Protein AF-A0A9D4LCS2-F1 (afdb_monomer)

Nearest PDB structures (foldseek):
  4imp-assembly2_D  TM=3.978E-01  e=6.055E-01  Saccharopolyspora spinosa
  2z8d-assembly1_A  TM=3.442E-01  e=2.194E+00  Bifidobacterium longum
  2p1r-assembly2_D  TM=3.675E-01  e=4.336E+00  Salmonella enterica subsp. enterica serovar Typhimurium str. LT2
  5ixp-assembly1_A  TM=3.657E-01  e=3.455E+00  Kribbella flavida DSM 17836
  3uor-assembly2_B  TM=3.158E-01  e=3.727E+00  Xanthomonas citri pv. citri str. 306

pLDDT: mean 89.18, std 8.56, range [54.62, 98.06]

Secondary structure (DSSP, 8-state):
-EEEEEEGGGS-HHHHHHHHHHHHTTSEEEEEE--SS-HHHHHHHHHHHHHHHHHHHHTTT-S------TT----------

Mean predicted aligned error: 8.46 Å

Solvent-accessible surface area (backbone atoms only — not comparable to full-atom values): 5333 Å² total; per-residue (Å²): 124,45,80,44,82,42,49,70,90,77,58,54,74,71,56,49,54,53,51,51,51,38,34,75,72,62,51,35,48,77,43,79,45,83,73,98,60,60,72,68,52,52,60,56,50,47,53,53,50,55,52,49,54,55,45,71,73,41,62,88,80,41,98,74,84,86,88,75,58,97,92,53,81,92,74,86,80,83,87,76,129

InterPro domains:
  IPR008166 Glycosyltransferase family 92 [PF01697] (8-77)

Structure (mmCIF, N/CA/C/O backbone):
data_AF-A0A9D4LCS2-F1
#
_entry.id   AF-A0A9D4LCS2-F1
#
loop_
_atom_site.group_PDB
_atom_site.id
_atom_site.type_symbol
_atom_site.label_atom_id
_atom_site.label_alt_id
_atom_site.label_comp_id
_atom_site.label_asym_id
_atom_site.label_entity_id
_atom_site.label_seq_id
_atom_site.pdbx_PDB_ins_code
_atom_site.Cartn_x
_atom_site.Cartn_y
_atom_site.Cartn_z
_atom_site.occupancy
_atom_site.B_iso_or_equiv
_atom_site.auth_seq_id
_atom_site.auth_comp_id
_atom_site.auth_asym_id
_atom_site.auth_atom_id
_atom_site.pdbx_PDB_model_num
ATOM 1 N N . MET A 1 1 ? -20.068 -21.316 14.390 1.00 69.75 1 MET A N 1
ATOM 2 C CA . MET A 1 1 ? -19.356 -20.245 15.114 1.00 69.75 1 MET A CA 1
ATOM 3 C C . MET A 1 1 ? -18.774 -19.321 14.062 1.00 69.75 1 MET A C 1
ATOM 5 O O . MET A 1 1 ? -17.992 -19.804 13.252 1.00 69.75 1 MET A O 1
ATOM 9 N N . PHE A 1 2 ? -19.216 -18.066 14.001 1.00 87.69 2 PHE A N 1
ATOM 10 C CA . PHE A 1 2 ? -18.722 -17.095 13.018 1.00 87.69 2 PHE A CA 1
ATOM 11 C C . PHE A 1 2 ? -17.632 -16.222 13.635 1.00 87.69 2 PHE A C 1
ATOM 13 O O . PHE A 1 2 ? -17.758 -15.828 14.791 1.00 87.69 2 PHE A O 1
ATOM 20 N N . TYR A 1 3 ? -16.592 -15.912 12.867 1.00 90.19 3 TYR A N 1
ATOM 21 C CA . TYR A 1 3 ? -15.533 -14.991 13.273 1.00 90.19 3 TYR A CA 1
ATOM 22 C C . TYR A 1 3 ? -15.732 -13.670 12.548 1.00 90.19 3 TYR A C 1
ATOM 24 O O . TYR A 1 3 ? -15.944 -13.661 11.334 1.00 90.19 3 TYR A O 1
ATOM 32 N N . LEU A 1 4 ? -15.705 -12.574 13.298 1.00 88.81 4 LEU A N 1
ATOM 33 C CA . LEU A 1 4 ? -15.858 -11.237 12.745 1.00 88.81 4 LEU A CA 1
ATOM 34 C C . LEU A 1 4 ? -14.686 -10.375 13.193 1.00 88.81 4 LEU A C 1
ATOM 36 O O . LEU A 1 4 ? -14.482 -10.178 14.389 1.00 88.81 4 LEU A O 1
ATOM 40 N N . GLU A 1 5 ? -13.938 -9.853 12.230 1.00 88.38 5 GLU A N 1
ATOM 41 C CA . GLU A 1 5 ? -12.847 -8.917 12.477 1.00 88.38 5 GLU A CA 1
ATOM 42 C C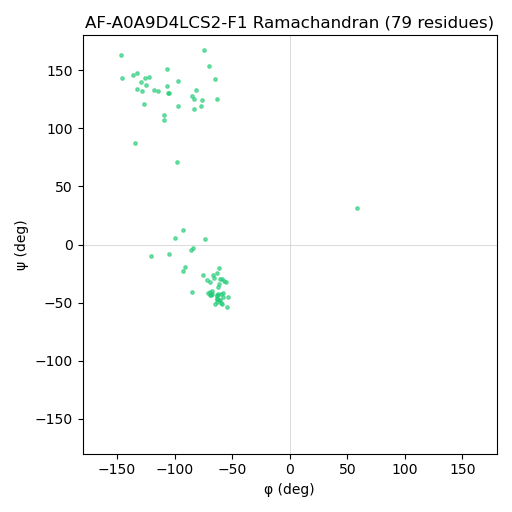 . GLU A 1 5 ? -13.363 -7.496 12.269 1.00 88.38 5 GLU A C 1
ATOM 44 O O . GLU A 1 5 ? -13.818 -7.145 11.179 1.00 88.38 5 GLU A O 1
ATOM 49 N N . ILE A 1 6 ? -13.315 -6.676 13.319 1.00 86.38 6 ILE A N 1
ATOM 50 C CA . ILE A 1 6 ? -13.797 -5.293 13.267 1.00 86.38 6 ILE A CA 1
ATOM 51 C C . ILE A 1 6 ? -12.711 -4.317 13.698 1.00 86.38 6 ILE A C 1
ATOM 53 O O . ILE A 1 6 ? -12.020 -4.533 14.692 1.00 86.38 6 ILE A O 1
ATOM 57 N N . SER A 1 7 ? -12.596 -3.213 12.959 1.00 81.38 7 SER A N 1
ATOM 58 C CA . SER A 1 7 ? -11.784 -2.081 13.393 1.00 81.38 7 SER A CA 1
ATOM 59 C C . SER A 1 7 ? -12.611 -1.218 14.340 1.00 81.38 7 SER A C 1
ATOM 61 O O . SER A 1 7 ? -13.702 -0.776 13.969 1.00 81.38 7 SER A O 1
ATOM 63 N N . ASP A 1 8 ? -12.094 -0.958 15.540 1.00 69.12 8 ASP A N 1
ATOM 64 C CA . ASP A 1 8 ? -12.823 -0.274 16.624 1.00 69.12 8 ASP A CA 1
ATOM 65 C C . ASP A 1 8 ? -13.374 1.106 16.198 1.00 69.12 8 ASP A C 1
ATOM 67 O O . ASP A 1 8 ? -14.483 1.506 16.541 1.00 69.12 8 ASP A O 1
ATOM 71 N N . LYS A 1 9 ? -12.663 1.801 15.300 1.00 70.50 9 LYS A N 1
ATOM 72 C CA . LYS A 1 9 ? -13.059 3.123 14.776 1.00 70.50 9 LYS A CA 1
ATOM 73 C C . LYS A 1 9 ? -14.047 3.077 13.603 1.00 70.50 9 LYS A C 1
ATOM 75 O O . LYS A 1 9 ? -14.441 4.124 13.095 1.00 70.50 9 LYS A O 1
ATOM 80 N N . SER A 1 10 ? -14.412 1.890 13.120 1.00 74.19 10 SER A N 1
ATOM 81 C CA . SER A 1 10 ? -15.201 1.719 11.888 1.00 74.19 10 SER A CA 1
ATOM 82 C C . SER A 1 10 ? -16.667 1.348 12.117 1.00 74.19 10 SER A C 1
ATOM 84 O O . SER A 1 10 ? -17.446 1.349 11.163 1.00 74.19 10 SER A O 1
ATOM 86 N N . VAL A 1 11 ? -17.059 1.054 13.361 1.00 86.19 11 VAL A N 1
ATOM 87 C CA . VAL A 1 11 ? -18.383 0.515 13.693 1.00 86.19 11 VAL A CA 1
ATOM 88 C C . VAL A 1 11 ? -19.140 1.484 14.598 1.00 86.19 11 VAL A C 1
ATOM 90 O O . VAL A 1 11 ? -18.607 1.991 15.580 1.00 86.19 11 VAL A O 1
ATOM 93 N N . SER A 1 12 ? -20.407 1.755 14.279 1.00 90.06 12 SER A N 1
ATOM 94 C CA . SER A 1 12 ? -21.245 2.606 15.128 1.00 90.06 12 SER A CA 1
ATOM 95 C C . SER A 1 12 ? -21.601 1.909 16.444 1.00 90.06 12 SER A C 1
ATOM 97 O O . SER A 1 12 ? -21.716 0.684 16.513 1.00 90.06 12 SER A O 1
ATOM 99 N N . SER A 1 13 ? -21.873 2.693 17.489 1.00 89.62 13 SER A N 1
ATOM 100 C CA . SER A 1 13 ? -22.271 2.169 18.804 1.00 89.62 13 SER A CA 1
ATOM 101 C C . SER A 1 13 ? -23.545 1.313 18.762 1.00 89.62 13 SER A C 1
ATOM 103 O O . SER A 1 13 ? -23.702 0.392 19.562 1.00 89.62 13 SER A O 1
ATOM 105 N N . SER A 1 14 ? -24.458 1.583 17.824 1.00 93.81 14 SER A N 1
ATOM 106 C CA . SER A 1 14 ? -25.658 0.768 17.606 1.00 93.81 14 SER A CA 1
ATOM 107 C C . SER A 1 14 ? -25.319 -0.617 17.058 1.00 93.81 14 SER A C 1
ATOM 109 O O . SER A 1 14 ? -25.874 -1.605 17.532 1.00 93.81 14 SER A O 1
ATOM 111 N N . VAL A 1 15 ? -24.401 -0.701 16.090 1.00 92.44 15 VAL A N 1
ATOM 112 C CA . VAL A 1 15 ? -23.971 -1.980 15.506 1.00 92.44 15 VAL A CA 1
ATOM 113 C C . VAL A 1 15 ? -23.131 -2.770 16.507 1.00 92.44 15 VAL A C 1
ATOM 115 O O . VAL A 1 15 ? -23.370 -3.964 16.669 1.00 92.44 15 VAL A O 1
ATOM 118 N N . LEU A 1 16 ? -22.230 -2.108 17.244 1.00 89.94 16 LEU A N 1
ATOM 119 C CA . LEU A 1 16 ? -21.456 -2.736 18.323 1.00 89.94 16 LEU A CA 1
ATOM 120 C C . LEU A 1 16 ? -22.366 -3.433 19.337 1.00 89.94 16 LEU A C 1
ATOM 122 O O . LEU A 1 16 ? -22.155 -4.600 19.640 1.00 89.94 16 LEU A O 1
ATOM 126 N N . ARG A 1 17 ? -23.451 -2.778 19.761 1.00 93.38 17 ARG A N 1
ATOM 127 C CA . ARG A 1 17 ? -24.406 -3.347 20.726 1.00 93.38 17 ARG A CA 1
ATOM 128 C C . ARG A 1 17 ? -25.098 -4.617 20.221 1.00 93.38 17 ARG A C 1
ATOM 130 O O . ARG A 1 17 ? -25.356 -5.541 20.989 1.00 93.38 17 ARG A O 1
ATOM 137 N N . VAL A 1 18 ? -25.408 -4.669 18.924 1.00 94.56 18 VAL A N 1
ATOM 138 C CA . VAL A 1 18 ? -25.982 -5.862 18.282 1.00 94.56 18 VAL A CA 1
ATOM 139 C C . VAL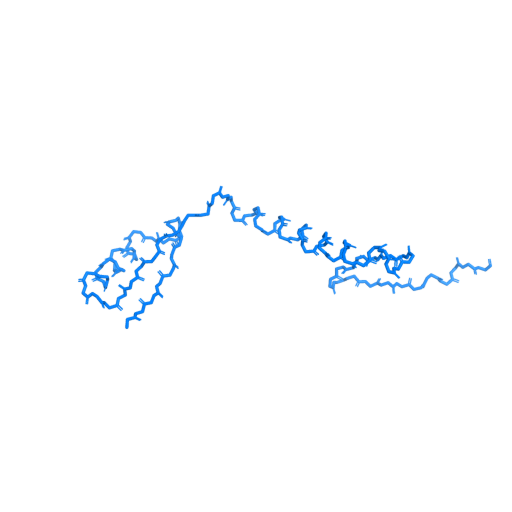 A 1 18 ? -24.943 -6.982 18.213 1.00 94.56 18 VAL A C 1
ATOM 141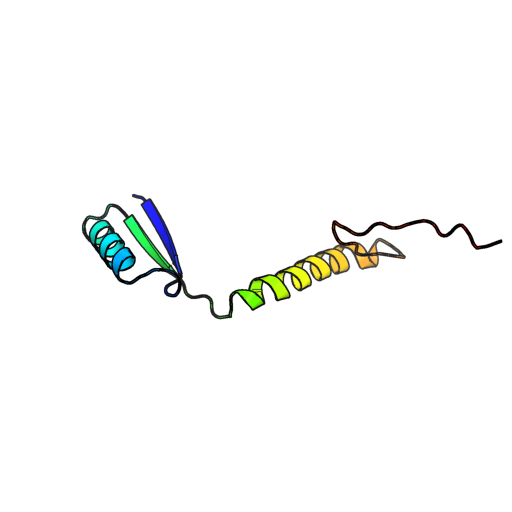 O O . VAL A 1 18 ? -25.252 -8.129 18.531 1.00 94.56 18 VAL A O 1
ATOM 144 N N . LEU A 1 19 ? -23.704 -6.658 17.837 1.00 92.62 19 LEU A N 1
ATOM 145 C CA . LEU A 1 19 ? -22.611 -7.626 17.783 1.00 92.62 19 LEU A CA 1
ATOM 146 C C . LEU A 1 19 ? -22.301 -8.200 19.175 1.00 92.62 19 LEU A C 1
ATOM 148 O O . LEU A 1 19 ? -22.184 -9.416 19.315 1.00 92.62 19 LEU A O 1
ATOM 152 N N . GLU A 1 20 ? -22.257 -7.360 20.210 1.00 92.44 20 GLU A N 1
ATOM 153 C CA . GLU A 1 20 ? -22.088 -7.762 21.613 1.00 92.44 20 GLU A CA 1
ATOM 154 C C . GLU A 1 20 ? -23.188 -8.726 22.073 1.00 92.44 20 GLU A C 1
ATOM 156 O O . GLU A 1 20 ? -22.896 -9.733 22.723 1.00 92.44 20 GLU A O 1
ATOM 161 N N . TYR A 1 21 ? -24.446 -8.479 21.686 1.00 95.56 21 TYR A N 1
ATOM 162 C CA . TYR A 1 21 ? -25.544 -9.409 21.951 1.00 95.56 21 TYR A CA 1
ATOM 163 C C . TYR A 1 21 ? -25.285 -10.778 21.307 1.00 95.56 21 TYR A C 1
ATOM 165 O O . TYR A 1 21 ? -25.332 -11.797 22.000 1.00 95.56 21 TYR A O 1
ATOM 173 N N . TYR A 1 22 ? -24.934 -10.823 20.018 1.00 95.62 22 TYR A N 1
ATOM 174 C CA . TYR A 1 22 ? -24.643 -12.08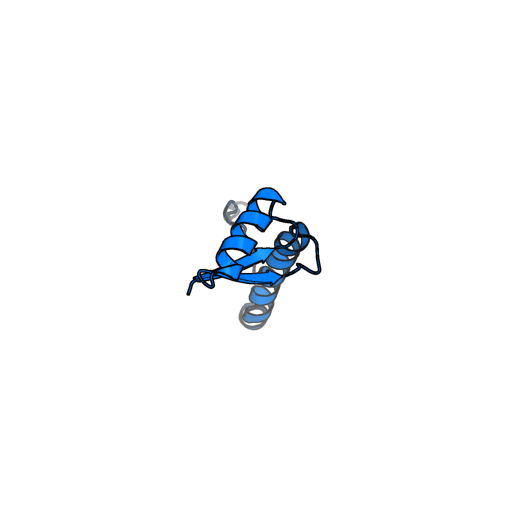5 19.325 1.00 95.62 22 TYR A CA 1
ATOM 175 C C . TYR A 1 22 ? -23.390 -12.797 19.850 1.00 95.62 22 TYR A C 1
ATOM 177 O O . TYR A 1 22 ? -23.330 -14.032 19.828 1.00 95.62 22 TYR A O 1
ATOM 185 N N . GLN A 1 23 ? -22.420 -12.049 20.374 1.00 95.25 23 GLN A N 1
ATOM 186 C CA . GLN A 1 23 ? -21.277 -12.611 21.081 1.00 95.25 23 GLN A CA 1
ATOM 187 C C . GLN A 1 23 ? -21.681 -13.227 22.424 1.00 95.25 23 GLN A C 1
ATOM 189 O O . GLN A 1 23 ? -21.239 -14.331 22.748 1.00 95.25 23 GLN A O 1
ATOM 194 N N . SER A 1 24 ? -22.575 -12.578 23.178 1.00 96.25 24 SER A N 1
ATOM 195 C CA . SER A 1 24 ? -23.048 -13.076 24.480 1.00 96.25 24 SER A CA 1
ATOM 196 C C . SER A 1 24 ? -23.766 -14.427 24.381 1.00 96.25 24 SER A C 1
ATOM 198 O O . SER A 1 24 ? -23.608 -15.283 25.253 1.00 96.25 24 SER A O 1
ATOM 200 N N . ILE A 1 25 ? -24.477 -14.662 23.273 1.00 97.12 25 ILE A N 1
ATOM 201 C CA . ILE A 1 25 ? -25.157 -15.932 22.979 1.00 97.12 25 ILE A CA 1
ATOM 202 C C . ILE A 1 25 ? -24.296 -16.902 22.151 1.00 97.12 25 ILE A C 1
ATOM 204 O O . ILE A 1 25 ? -24.802 -17.909 21.660 1.00 97.12 25 ILE A O 1
ATOM 208 N N . ARG A 1 26 ? -22.990 -16.625 22.015 1.00 95.19 26 ARG A N 1
ATOM 209 C CA . ARG A 1 26 ? -21.983 -17.481 21.355 1.00 95.19 26 ARG A CA 1
ATOM 210 C C . ARG A 1 26 ? -22.277 -17.808 19.885 1.00 95.19 26 ARG A C 1
ATOM 212 O O . ARG A 1 26 ? -21.905 -18.873 19.394 1.00 95.19 26 ARG A O 1
ATOM 219 N N . VAL A 1 27 ? -22.934 -16.897 19.171 1.00 96.69 27 VAL A N 1
ATOM 220 C CA . VAL A 1 27 ? -23.180 -17.021 17.722 1.00 96.69 27 VAL A CA 1
ATOM 221 C C . VAL A 1 27 ? -21.979 -16.500 16.925 1.00 96.69 27 VAL A C 1
ATOM 223 O O . VAL A 1 27 ? -21.561 -17.121 15.941 1.00 96.69 27 VAL A O 1
ATOM 226 N N . VAL A 1 28 ? -21.403 -15.388 17.386 1.00 94.69 28 VAL A N 1
ATOM 227 C CA . VAL A 1 28 ? -20.252 -14.699 16.792 1.00 94.69 28 VAL A CA 1
ATOM 228 C C . VAL A 1 28 ? -19.120 -14.591 17.814 1.00 94.69 28 VAL A C 1
ATOM 230 O O . VAL A 1 28 ? -19.358 -14.385 18.999 1.00 94.69 28 VAL A O 1
ATOM 233 N N . HIS A 1 29 ? -17.886 -14.697 17.338 1.00 93.44 29 HIS A N 1
ATOM 234 C CA . HIS A 1 29 ? -16.683 -14.302 18.052 1.00 93.44 29 HIS A CA 1
ATOM 235 C C . HIS A 1 29 ? -16.117 -13.043 17.386 1.00 93.44 29 HIS A C 1
ATOM 237 O O . HIS A 1 29 ? -15.647 -13.099 16.247 1.00 93.44 29 HIS A O 1
ATOM 243 N N . ILE A 1 30 ? -16.171 -11.910 18.082 1.00 90.88 30 ILE A N 1
ATOM 244 C CA . ILE A 1 30 ? -15.635 -10.633 17.609 1.00 90.88 30 ILE A CA 1
ATOM 245 C C . ILE A 1 30 ? -14.150 -10.575 17.958 1.00 90.88 30 ILE A C 1
ATOM 247 O O . ILE A 1 30 ? -13.754 -10.780 19.105 1.00 90.88 30 ILE A O 1
ATOM 251 N N . HIS A 1 31 ? -13.329 -10.279 16.960 1.00 90.12 31 HIS A N 1
ATOM 252 C CA . HIS A 1 31 ? -11.941 -9.894 17.137 1.00 90.12 31 HIS A CA 1
ATOM 253 C C . HIS A 1 31 ? -11.808 -8.408 16.802 1.00 90.12 31 HIS A C 1
ATOM 255 O O . HIS A 1 31 ? -11.930 -8.000 15.644 1.00 90.12 31 HIS A O 1
ATOM 261 N N . THR A 1 32 ? -11.619 -7.590 17.834 1.00 87.19 32 THR A N 1
ATOM 262 C CA . THR A 1 32 ? -11.337 -6.166 17.671 1.00 87.19 32 THR A CA 1
ATOM 263 C C . THR A 1 32 ? -9.858 -5.977 17.376 1.00 87.19 32 THR A C 1
ATOM 265 O O . THR A 1 32 ? -8.997 -6.537 18.055 1.00 87.19 32 THR A O 1
ATOM 268 N N . TRP A 1 33 ? -9.562 -5.171 16.364 1.00 85.12 33 TRP A N 1
ATOM 269 C CA . TRP A 1 33 ? -8.197 -4.811 16.012 1.00 85.12 33 TRP A CA 1
ATOM 270 C C . TRP A 1 33 ? -8.085 -3.304 15.798 1.00 85.12 33 TRP A C 1
ATOM 272 O O . TRP A 1 33 ? -9.024 -2.636 15.353 1.00 85.12 33 TRP A O 1
ATOM 282 N N . GLU A 1 34 ? -6.919 -2.760 16.132 1.00 83.69 34 GLU A N 1
ATOM 283 C CA . GLU A 1 34 ? -6.607 -1.352 15.928 1.00 83.69 34 GLU A CA 1
ATOM 284 C C . GLU A 1 34 ? -5.492 -1.221 14.891 1.00 83.69 34 GLU A C 1
ATOM 286 O O . GLU A 1 34 ? -4.478 -1.916 14.950 1.00 83.69 34 GLU A O 1
ATOM 291 N N . LEU A 1 35 ? -5.694 -0.329 13.921 1.00 81.50 35 LEU A N 1
ATOM 292 C CA . LEU A 1 35 ? -4.641 0.077 12.998 1.00 81.50 35 LEU A CA 1
ATOM 293 C C . LEU A 1 35 ? -3.721 1.060 13.724 1.00 81.50 35 LEU A C 1
ATOM 295 O O . LEU A 1 35 ? -4.196 2.135 14.094 1.00 81.50 35 LEU A O 1
ATOM 299 N N . PRO A 1 36 ? -2.420 0.758 13.889 1.00 85.19 36 PRO A N 1
ATOM 300 C CA . PRO A 1 36 ? -1.494 1.651 14.586 1.00 85.19 36 PRO A CA 1
ATOM 301 C C . PRO A 1 36 ? -1.111 2.892 13.754 1.00 85.19 36 PRO A C 1
ATOM 303 O O . PRO A 1 36 ? -0.269 3.680 14.173 1.00 85.19 36 PRO A O 1
ATOM 306 N N . PHE A 1 37 ? -1.708 3.064 12.573 1.00 84.00 37 PHE A N 1
ATOM 307 C CA . PHE A 1 37 ? -1.477 4.158 11.634 1.00 84.00 37 PHE A CA 1
ATOM 308 C C . PHE A 1 37 ? -2.768 4.520 10.891 1.00 84.00 37 PHE A C 1
ATOM 310 O O . PHE A 1 37 ? -3.724 3.741 10.836 1.00 84.00 37 PHE A O 1
ATOM 317 N N . GLU A 1 38 ? -2.789 5.704 10.283 1.00 85.19 38 GLU A N 1
ATOM 318 C CA . GLU A 1 38 ? -3.924 6.154 9.478 1.00 85.19 38 GLU A CA 1
ATOM 319 C C . GLU A 1 38 ? -4.104 5.272 8.233 1.00 85.19 38 GLU A C 1
ATOM 321 O O . GLU A 1 38 ? -3.136 4.870 7.586 1.00 85.19 38 GLU A O 1
ATOM 326 N N . ARG A 1 39 ? -5.355 4.995 7.836 1.00 82.88 39 ARG A N 1
ATOM 327 C CA . ARG A 1 39 ? -5.636 4.158 6.646 1.00 82.88 39 ARG A CA 1
ATOM 328 C C . ARG A 1 39 ? -5.002 4.710 5.367 1.00 82.88 39 ARG A C 1
ATOM 330 O O . ARG A 1 39 ? -4.602 3.933 4.504 1.00 82.88 39 ARG A O 1
ATOM 337 N N . SER A 1 40 ? -4.877 6.031 5.256 1.00 84.19 40 SER A N 1
ATOM 338 C CA . SER A 1 40 ? -4.196 6.694 4.137 1.00 84.19 40 SER A CA 1
ATOM 339 C C . SER A 1 40 ? -2.718 6.303 4.024 1.00 84.19 40 SER A C 1
ATOM 341 O O . SER A 1 40 ? -2.188 6.239 2.916 1.00 84.19 40 SER A O 1
ATOM 343 N N . GLN A 1 41 ? -2.064 5.973 5.142 1.00 88.75 41 GLN A N 1
ATOM 344 C CA . GLN A 1 41 ? -0.675 5.521 5.158 1.00 88.75 41 GLN A CA 1
ATOM 345 C C . GLN A 1 41 ? -0.522 4.111 4.583 1.00 88.75 41 GLN A C 1
ATOM 347 O O . GLN A 1 41 ? 0.496 3.833 3.959 1.00 88.75 41 GLN A O 1
ATOM 352 N N . ILE A 1 42 ? -1.529 3.241 4.719 1.00 87.00 42 ILE A N 1
ATOM 353 C CA . ILE A 1 42 ? -1.512 1.899 4.106 1.00 87.00 42 ILE A CA 1
ATOM 354 C C . ILE A 1 42 ? -1.467 2.019 2.592 1.00 87.00 42 ILE A C 1
ATOM 356 O O . ILE A 1 42 ? -0.637 1.384 1.951 1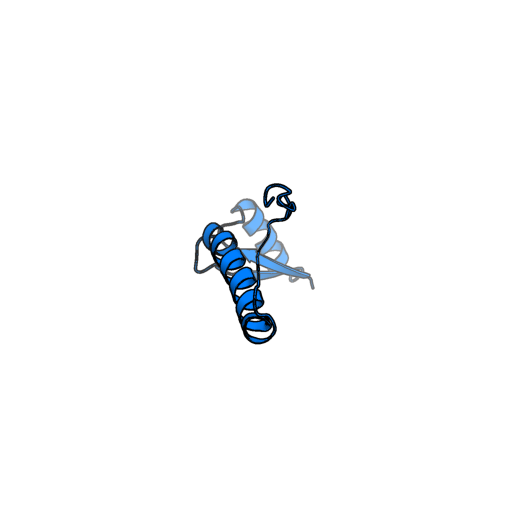.00 87.00 42 ILE A O 1
ATOM 360 N N . TRP A 1 43 ? -2.353 2.843 2.032 1.00 82.75 43 TRP A N 1
ATOM 361 C CA . TRP A 1 43 ? -2.412 3.067 0.593 1.00 82.75 43 TRP A CA 1
ATOM 362 C C . TRP A 1 43 ? -1.077 3.610 0.072 1.00 82.75 43 TRP A C 1
ATOM 364 O O . TRP A 1 43 ? -0.471 3.029 -0.826 1.00 82.75 43 TRP A O 1
ATOM 374 N N . TYR A 1 44 ? -0.579 4.674 0.707 1.00 86.44 44 TYR A N 1
ATOM 375 C CA . TYR A 1 44 ? 0.649 5.345 0.291 1.00 86.44 44 TYR A CA 1
ATOM 376 C C . TYR A 1 44 ? 1.899 4.457 0.435 1.00 86.44 44 TYR A C 1
ATOM 378 O O . TYR A 1 44 ? 2.670 4.284 -0.512 1.00 86.44 44 TYR A O 1
ATOM 386 N N . HIS A 1 45 ? 2.107 3.847 1.605 1.00 91.81 45 HIS A N 1
ATOM 387 C CA . HIS A 1 45 ? 3.282 3.007 1.842 1.00 91.81 45 HIS A CA 1
ATOM 388 C C . HIS A 1 45 ? 3.179 1.640 1.159 1.00 91.81 45 HIS A C 1
ATOM 390 O O . HIS A 1 45 ? 4.210 1.068 0.815 1.00 91.81 45 HIS A O 1
ATOM 396 N N . GLY A 1 46 ?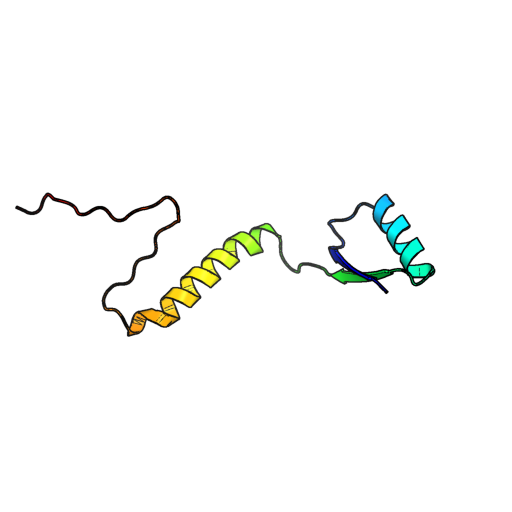 1.968 1.136 0.909 1.00 90.94 46 GLY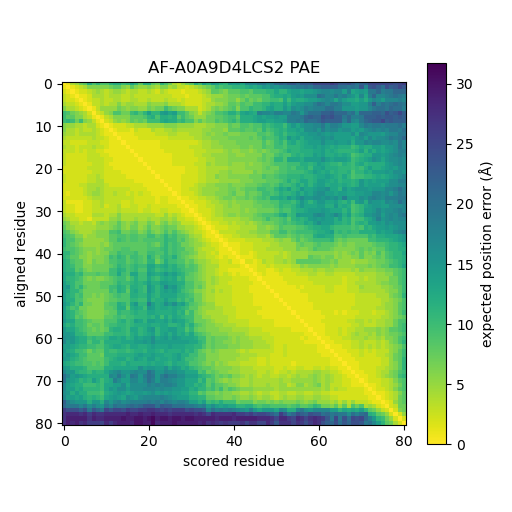 A N 1
ATOM 397 C CA . GLY A 1 46 ? 1.740 -0.103 0.166 1.00 90.94 46 GLY A CA 1
ATOM 398 C C . GLY A 1 46 ? 2.243 -0.013 -1.273 1.00 90.94 46 GLY A C 1
ATOM 399 O O . GLY A 1 46 ? 2.932 -0.922 -1.733 1.00 90.94 46 GLY A O 1
ATOM 400 N N . GLN A 1 47 ? 1.996 1.114 -1.949 1.00 90.81 47 GLN A N 1
ATOM 401 C CA . GLN A 1 47 ? 2.544 1.362 -3.285 1.00 90.81 47 GLN A CA 1
ATOM 402 C C . GLN A 1 47 ? 4.078 1.374 -3.261 1.00 90.81 47 GLN A C 1
ATOM 404 O O . GLN A 1 47 ? 4.718 0.692 -4.059 1.00 90.81 47 GLN A O 1
ATOM 409 N N . SER A 1 48 ? 4.673 2.095 -2.305 1.00 93.12 48 SER A N 1
ATOM 410 C CA . SER A 1 48 ? 6.133 2.141 -2.153 1.00 93.12 48 SER A CA 1
ATOM 411 C C . SER A 1 48 ? 6.721 0.754 -1.885 1.00 93.12 48 SER A C 1
ATOM 413 O O . SER A 1 48 ? 7.739 0.403 -2.475 1.00 93.12 48 SER A O 1
ATOM 415 N N . LEU A 1 49 ? 6.085 -0.052 -1.030 1.00 94.94 49 LEU A N 1
ATOM 416 C CA . LEU A 1 49 ? 6.514 -1.421 -0.745 1.00 94.94 49 LEU A CA 1
ATOM 417 C C . LEU A 1 49 ? 6.500 -2.285 -2.012 1.00 94.94 49 LEU A C 1
ATOM 419 O O . LEU A 1 49 ? 7.493 -2.949 -2.293 1.00 94.94 49 LEU A O 1
ATOM 423 N N . ALA A 1 50 ? 5.411 -2.247 -2.784 1.00 93.12 50 ALA A N 1
ATOM 424 C CA . ALA A 1 50 ? 5.265 -3.045 -3.999 1.00 93.12 50 ALA A CA 1
ATOM 425 C C . ALA A 1 50 ? 6.298 -2.669 -5.077 1.00 93.12 50 ALA A C 1
ATOM 427 O O . ALA A 1 50 ? 6.921 -3.551 -5.670 1.00 93.12 50 ALA A O 1
ATOM 428 N N . ILE A 1 51 ? 6.522 -1.367 -5.293 1.00 94.25 51 ILE A N 1
ATOM 429 C CA . ILE A 1 51 ? 7.517 -0.872 -6.256 1.00 94.25 51 ILE A CA 1
ATOM 430 C C . ILE A 1 51 ? 8.927 -1.295 -5.833 1.00 94.25 51 ILE A C 1
ATOM 432 O O . ILE A 1 51 ? 9.684 -1.821 -6.647 1.00 94.25 51 ILE A O 1
ATOM 436 N N . ASN A 1 52 ? 9.278 -1.107 -4.556 1.00 96.00 52 ASN A N 1
ATOM 437 C CA . ASN A 1 52 ? 10.610 -1.450 -4.063 1.00 96.00 52 ASN A CA 1
ATOM 438 C C . ASN A 1 52 ? 10.866 -2.963 -4.073 1.00 96.00 52 ASN A C 1
ATOM 440 O O . ASN A 1 52 ? 11.944 -3.377 -4.486 1.00 96.00 52 ASN A O 1
ATOM 444 N N . ASP A 1 53 ? 9.901 -3.795 -3.667 1.00 96.81 53 ASP A N 1
ATOM 445 C CA . ASP A 1 53 ? 10.045 -5.258 -3.735 1.00 96.81 53 ASP A CA 1
ATOM 446 C C . ASP A 1 53 ? 10.317 -5.721 -5.176 1.00 96.81 53 ASP A C 1
ATOM 448 O O . ASP A 1 53 ? 11.254 -6.483 -5.412 1.00 96.81 53 ASP A O 1
ATOM 452 N N . CYS A 1 54 ? 9.574 -5.190 -6.153 1.00 94.38 54 CYS A N 1
ATOM 453 C CA . CYS A 1 54 ? 9.807 -5.487 -7.564 1.00 94.38 54 CYS A CA 1
ATOM 454 C C . CYS A 1 54 ? 11.190 -5.003 -8.036 1.00 94.38 54 CYS A C 1
ATOM 456 O O . CYS A 1 54 ? 11.934 -5.777 -8.639 1.00 94.38 54 CYS A O 1
ATOM 458 N N . LEU A 1 55 ? 11.578 -3.763 -7.710 1.00 96.31 55 LEU A N 1
ATOM 459 C CA . LEU A 1 55 ? 12.896 -3.222 -8.056 1.00 96.31 55 LEU A CA 1
ATOM 460 C C . LEU A 1 55 ? 14.012 -4.133 -7.540 1.00 96.31 55 LEU A C 1
ATOM 462 O O . LEU A 1 55 ? 14.860 -4.573 -8.314 1.00 96.31 55 LEU A O 1
ATOM 466 N N . TYR A 1 56 ? 14.001 -4.445 -6.243 1.00 97.44 56 TYR A N 1
ATOM 467 C CA . TYR A 1 56 ? 15.080 -5.199 -5.610 1.00 97.44 56 TYR A CA 1
ATOM 468 C C . TYR A 1 56 ? 15.178 -6.645 -6.097 1.00 97.44 56 TYR A C 1
ATOM 470 O O . TYR A 1 56 ? 16.273 -7.202 -6.082 1.00 97.44 56 TYR A O 1
ATOM 478 N N . ARG A 1 57 ? 14.077 -7.245 -6.565 1.00 96.88 57 ARG A N 1
ATOM 479 C CA . ARG A 1 57 ? 14.101 -8.589 -7.162 1.00 96.88 57 ARG A CA 1
ATOM 480 C C . ARG A 1 57 ? 14.807 -8.642 -8.510 1.00 96.88 57 ARG A C 1
ATOM 482 O O . ARG A 1 57 ? 15.382 -9.675 -8.818 1.00 96.88 57 ARG A O 1
ATOM 489 N N . TYR A 1 58 ? 14.742 -7.571 -9.300 1.00 97.38 58 TYR A N 1
ATOM 490 C CA . TYR A 1 58 ? 15.138 -7.609 -10.712 1.00 97.38 58 TYR A CA 1
ATOM 491 C C . TYR A 1 58 ? 16.268 -6.643 -11.076 1.00 97.38 58 TYR A C 1
ATOM 493 O O . TYR A 1 58 ? 16.817 -6.736 -12.172 1.00 97.38 58 TYR A O 1
ATOM 501 N N . MET A 1 59 ? 16.659 -5.733 -10.179 1.00 96.06 59 MET A N 1
ATOM 502 C CA . MET A 1 59 ? 17.680 -4.717 -10.470 1.00 96.06 59 MET A CA 1
ATOM 503 C C . MET A 1 59 ? 19.060 -5.294 -10.823 1.00 96.06 59 MET A C 1
ATOM 505 O O . MET A 1 59 ? 19.874 -4.587 -11.406 1.00 96.06 59 MET A O 1
ATOM 509 N N . THR A 1 60 ? 19.346 -6.548 -10.462 1.00 97.00 60 THR A N 1
ATOM 510 C CA . THR A 1 60 ? 20.595 -7.241 -10.824 1.00 97.00 60 THR A CA 1
ATOM 511 C C . THR A 1 60 ? 20.504 -8.012 -12.134 1.00 97.00 60 THR A C 1
ATOM 513 O O . THR A 1 60 ? 21.534 -8.330 -12.724 1.00 97.00 60 THR A O 1
ATOM 516 N N . ASP A 1 61 ? 19.288 -8.319 -12.581 1.00 98.06 61 ASP A N 1
ATOM 517 C CA . ASP A 1 61 ? 19.038 -9.232 -13.696 1.00 98.06 61 ASP A CA 1
ATOM 518 C C . ASP A 1 61 ? 18.942 -8.481 -15.031 1.00 98.06 61 ASP A C 1
ATOM 520 O O . ASP A 1 61 ? 19.188 -9.049 -16.096 1.00 98.06 61 ASP A O 1
ATOM 524 N N . PHE A 1 62 ? 18.620 -7.185 -14.981 1.00 96.94 62 PHE A N 1
ATOM 525 C CA . PHE A 1 62 ? 18.433 -6.331 -16.150 1.00 96.94 62 PHE A CA 1
ATOM 526 C C . PHE A 1 62 ? 19.311 -5.081 -16.072 1.00 96.94 62 PHE A C 1
ATOM 528 O O . PHE A 1 62 ? 19.470 -4.482 -15.014 1.00 96.94 62 PHE A O 1
ATOM 535 N N . HIS A 1 63 ? 19.830 -4.632 -17.219 1.00 95.88 63 HIS A N 1
ATOM 536 C CA . HIS A 1 63 ? 20.556 -3.357 -17.306 1.00 95.88 63 HIS A CA 1
ATOM 537 C C . HIS A 1 63 ? 19.613 -2.167 -17.064 1.00 95.88 63 HIS A C 1
ATOM 539 O O . HIS A 1 63 ? 19.967 -1.203 -16.389 1.00 95.88 63 HIS A O 1
ATOM 545 N N . HIS A 1 64 ? 18.396 -2.238 -17.607 1.00 94.62 64 HIS A N 1
ATOM 546 C CA . HIS A 1 64 ? 17.390 -1.192 -17.482 1.00 94.62 64 HIS A CA 1
ATOM 547 C C . HIS A 1 64 ? 16.079 -1.794 -16.989 1.00 94.62 64 HIS A C 1
ATOM 549 O O . HIS A 1 64 ? 15.602 -2.785 -17.538 1.00 94.62 64 HIS A O 1
ATOM 555 N N . LEU A 1 65 ? 15.497 -1.159 -15.976 1.00 94.06 65 LEU A N 1
ATOM 556 C CA . LEU A 1 65 ? 14.193 -1.491 -15.425 1.00 94.06 65 LEU A CA 1
ATOM 557 C C . LEU A 1 65 ? 13.360 -0.212 -15.364 1.00 94.06 65 LEU A C 1
ATOM 559 O O . LEU A 1 65 ? 13.879 0.860 -15.051 1.00 94.06 65 LEU A O 1
ATOM 563 N N . THR A 1 66 ? 12.080 -0.317 -15.699 1.00 93.62 66 THR A N 1
ATOM 564 C CA . THR A 1 66 ? 11.149 0.810 -15.693 1.00 93.62 66 THR A CA 1
ATOM 565 C C . THR A 1 66 ? 9.834 0.384 -15.058 1.00 93.62 66 THR A C 1
ATOM 567 O O . THR A 1 66 ? 9.427 -0.772 -15.183 1.00 93.62 66 THR A O 1
ATOM 570 N N . PHE A 1 67 ? 9.203 1.319 -14.358 1.00 94.12 67 PHE A N 1
ATOM 571 C CA . PHE A 1 67 ? 7.868 1.170 -13.798 1.00 94.12 67 PHE A CA 1
ATOM 572 C C . PHE A 1 67 ? 6.915 2.011 -14.636 1.00 94.12 67 PHE A C 1
ATOM 574 O O . PHE A 1 67 ? 7.250 3.140 -14.986 1.00 94.12 67 PHE A O 1
ATOM 581 N N . VAL A 1 68 ? 5.760 1.442 -14.954 1.00 93.50 68 VAL A N 1
ATOM 582 C CA . VAL A 1 68 ? 4.674 2.108 -15.674 1.00 93.50 68 VAL A CA 1
ATOM 583 C C . VAL A 1 68 ? 3.377 1.822 -14.940 1.00 93.50 68 VAL A C 1
ATOM 585 O O . VAL A 1 68 ? 3.129 0.674 -14.552 1.00 93.50 68 VAL A O 1
ATOM 588 N N . ASP A 1 69 ? 2.577 2.862 -14.739 1.00 92.00 69 ASP A N 1
ATOM 589 C CA . ASP A 1 69 ? 1.241 2.723 -14.169 1.00 92.00 69 ASP A CA 1
ATOM 590 C C . ASP A 1 69 ? 0.258 2.131 -15.202 1.00 92.00 69 ASP A C 1
ATOM 592 O O . ASP A 1 69 ? 0.560 2.005 -16.390 1.00 92.00 69 ASP A O 1
ATOM 596 N N . LEU A 1 70 ? -0.928 1.702 -14.750 1.00 89.19 70 LEU A N 1
ATOM 597 C CA . LEU A 1 70 ? -1.904 0.992 -15.599 1.00 89.19 70 LEU A CA 1
ATOM 598 C C . LEU A 1 70 ? -2.443 1.834 -16.767 1.00 89.19 70 LEU A C 1
ATOM 600 O O . LEU A 1 70 ? -2.915 1.275 -17.757 1.00 89.19 70 LEU A O 1
ATOM 604 N N . ASP A 1 71 ? -2.421 3.155 -16.635 1.00 95.00 71 ASP A N 1
ATOM 605 C CA . ASP A 1 71 ? -2.860 4.130 -17.632 1.00 95.00 71 ASP A CA 1
ATOM 606 C C . ASP A 1 71 ? -1.701 4.746 -18.434 1.00 95.00 71 ASP A C 1
ATOM 608 O O . ASP A 1 71 ? -1.929 5.599 -19.295 1.00 95.00 71 ASP A O 1
ATOM 612 N N . GLU A 1 72 ? -0.475 4.265 -18.225 1.00 95.25 72 GLU A N 1
ATOM 613 C CA . GLU A 1 72 ? 0.721 4.707 -18.933 1.00 95.25 72 GLU A CA 1
ATOM 614 C C . GLU A 1 72 ? 1.207 3.660 -19.943 1.00 95.25 72 GLU A C 1
ATOM 616 O O . GLU A 1 72 ? 1.020 2.451 -19.796 1.00 95.25 72 GLU A O 1
ATOM 621 N N . PHE A 1 73 ? 1.858 4.124 -21.010 1.00 92.19 73 PHE A N 1
ATOM 622 C CA . PHE A 1 73 ? 2.421 3.244 -22.028 1.00 92.19 73 PHE A CA 1
ATOM 623 C C . PHE A 1 73 ? 3.716 3.808 -22.611 1.00 92.19 73 PHE A C 1
ATOM 6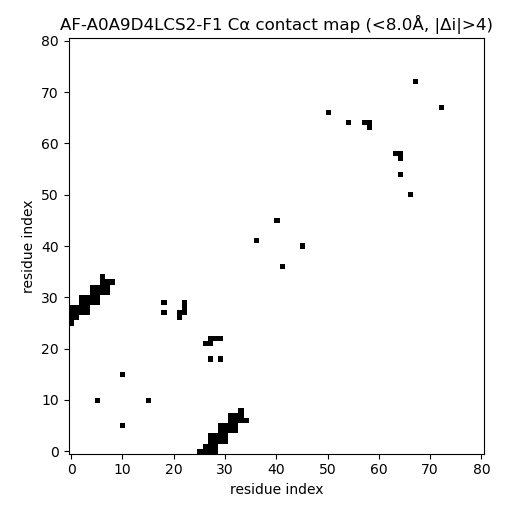25 O O . PHE A 1 73 ? 3.871 5.011 -22.820 1.00 92.19 73 PHE A O 1
ATOM 632 N N . ILE A 1 74 ? 4.655 2.909 -22.910 1.00 92.31 74 ILE A N 1
ATOM 633 C CA . ILE A 1 74 ? 5.944 3.250 -23.517 1.00 92.31 74 ILE A CA 1
ATOM 634 C C . ILE A 1 74 ? 5.753 3.366 -25.031 1.00 92.31 74 ILE A C 1
ATOM 636 O O . ILE A 1 74 ? 5.439 2.383 -25.703 1.00 92.31 74 ILE A O 1
ATOM 640 N N . VAL A 1 75 ? 5.968 4.565 -25.576 1.00 90.94 75 VAL A N 1
ATOM 641 C CA . VAL A 1 75 ? 5.883 4.829 -27.020 1.00 90.94 75 VAL A CA 1
ATOM 642 C C . VAL A 1 75 ? 7.287 5.004 -27.602 1.00 90.94 75 VAL A C 1
ATOM 644 O O . VAL A 1 75 ? 8.058 5.813 -27.085 1.00 90.94 75 VAL A O 1
ATOM 647 N N 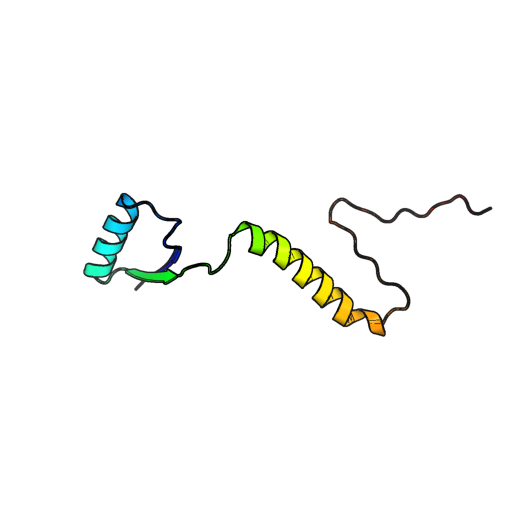. PRO A 1 76 ? 7.636 4.312 -28.701 1.00 89.00 76 PRO A N 1
ATOM 648 C CA . PRO A 1 76 ? 8.884 4.563 -29.409 1.00 89.00 76 PRO A CA 1
ATOM 649 C C . PRO A 1 76 ? 8.906 5.980 -29.989 1.00 89.00 76 PRO A C 1
ATOM 651 O O . PRO A 1 76 ? 8.020 6.347 -30.765 1.00 89.00 76 PRO A O 1
ATOM 654 N N . ASN A 1 77 ? 9.939 6.756 -29.666 1.00 85.25 77 ASN A N 1
ATOM 655 C CA . ASN A 1 77 ? 10.186 8.015 -30.358 1.00 85.25 77 ASN A CA 1
ATOM 656 C C . ASN A 1 77 ? 10.786 7.716 -31.743 1.00 85.25 77 ASN A C 1
ATOM 658 O O . ASN A 1 77 ? 11.789 7.011 -31.841 1.00 85.25 77 ASN A O 1
ATOM 662 N N . ARG A 1 78 ? 10.155 8.219 -32.811 1.00 76.44 78 ARG A N 1
ATOM 663 C CA . ARG A 1 78 ? 10.634 8.056 -34.195 1.00 76.44 78 ARG A CA 1
ATOM 664 C C . ARG A 1 78 ? 11.651 9.121 -34.611 1.00 76.44 78 ARG A C 1
ATOM 666 O O . ARG A 1 78 ? 12.232 8.989 -35.683 1.00 76.44 78 ARG A O 1
ATOM 673 N N . ASP A 1 79 ? 11.914 10.108 -33.759 1.00 68.50 79 ASP A N 1
ATOM 674 C CA . ASP A 1 79 ? 12.828 11.208 -34.052 1.00 68.50 79 ASP A CA 1
ATOM 675 C C . ASP A 1 79 ? 14.220 10.958 -33.451 1.00 68.50 79 ASP A C 1
ATOM 677 O O . ASP A 1 79 ? 14.647 11.607 -32.497 1.00 68.50 79 ASP A O 1
ATOM 681 N N . VAL A 1 80 ? 14.933 9.997 -34.040 1.00 58.38 80 VAL A N 1
ATOM 682 C CA . VAL A 1 80 ? 16.400 9.991 -34.121 1.00 58.38 80 VAL A CA 1
ATOM 683 C C . VAL A 1 80 ? 16.733 9.608 -35.564 1.00 58.38 80 VAL A C 1
ATOM 685 O O . VAL A 1 80 ? 16.834 8.427 -35.897 1.00 58.38 80 VAL A O 1
ATOM 688 N N . CYS A 1 81 ? 16.790 10.628 -36.422 1.00 54.62 81 CYS A N 1
ATOM 689 C CA . CYS A 1 81 ? 17.443 10.567 -37.729 1.00 54.62 81 CYS A CA 1
ATOM 690 C C . CYS A 1 81 ? 18.961 10.662 -37.556 1.00 54.62 81 CYS A C 1
ATOM 692 O O . CYS A 1 81 ? 19.395 11.459 -36.691 1.00 54.62 81 CYS A O 1
#

Radius of gyration: 23.32 Å; Cα contacts (8 Å, |Δi|>4): 48; chains: 1; bounding box: 47×32×62 Å

Foldseek 3Di:
DAEAEDEPVPDDPVVVVVVVVCVVVVNYDYDYDYDPDDPVCCVVVVVVVVVVVVCVVCVVPDPDDDDDDPPDDDDDDPPDD

Organism: Dreissena polymorpha (NCBI:txid45954)

Sequence (81 aa):
MFYLEISDKSVSSSVLRVLEYYQSIRVVHIHTWELPFERSQIWYHGQSLAINDCLYRYMTDFHHLTFVDLDEFIVPNRDVC